Protein AF-A0A4V1SRF8-F1 (afdb_monomer_lite)

Secondary structure (DSSP, 8-state):
-PPPPP---------HHHHHHHHHHHHHHHHHHHHHTTPPPPHHHHHHHHHHHHS-TTHHHHT--GGG----HHHHHHHHHHHHHH-S-HHHHHHHHHHHHHH-

Sequence (104 aa):
MNQLPGKQNHTQQINYKTILWGIVTIGILIRLFHLIINRSLWEDEIYLSTGLVNYDFRQLFTEGMPYQQKAPVGYLLVVKSIISVFGNHEVALRLFSFICGLLS

Foldseek 3Di:
DDDDDDDPPPPPPPPVVVVVVVVLVVVLVVLVVVLVVLDDDDPLLVQLLVCLVPDDLVCCPVVAGGPNRDDDNVLSVVLSVQCVVVNSGSSSNCVVVSVVVSVD

pLDDT: mean 87.37, std 12.39, range [39.72, 96.75]

Structure (mmCIF, N/CA/C/O backbone):
data_AF-A0A4V1SRF8-F1
#
_entry.id   AF-A0A4V1SRF8-F1
#
loop_
_atom_site.group_PDB
_atom_site.id
_atom_site.type_symbol
_atom_site.label_atom_id
_atom_site.label_alt_id
_atom_site.label_comp_id
_atom_site.label_asym_id
_atom_site.label_entity_id
_atom_site.label_seq_id
_atom_site.pdbx_PDB_ins_code
_atom_site.Cartn_x
_atom_site.Cartn_y
_atom_site.Cartn_z
_atom_site.occupancy
_atom_site.B_iso_or_equiv
_atom_site.auth_seq_id
_atom_site.auth_comp_id
_atom_site.auth_asym_id
_atom_site.auth_atom_id
_atom_site.pdbx_PDB_model_num
ATOM 1 N N . MET A 1 1 ? -51.470 6.778 52.733 1.00 43.94 1 MET A N 1
ATOM 2 C CA . MET A 1 1 ? -50.286 5.943 52.432 1.00 43.94 1 MET A CA 1
ATOM 3 C C . MET A 1 1 ? -49.744 6.403 51.088 1.00 43.94 1 MET A C 1
ATOM 5 O O . MET A 1 1 ? -50.340 6.095 50.066 1.00 43.94 1 MET A O 1
ATOM 9 N N . ASN A 1 2 ? -48.713 7.252 51.101 1.00 39.72 2 ASN A N 1
ATOM 10 C CA . ASN A 1 2 ? -48.151 7.847 49.887 1.00 39.72 2 ASN A CA 1
ATOM 11 C C . ASN A 1 2 ? -47.306 6.805 49.148 1.00 39.72 2 ASN A C 1
ATOM 13 O O . ASN A 1 2 ? -46.400 6.219 49.736 1.00 39.72 2 ASN A O 1
ATOM 17 N N . GLN A 1 3 ? -47.617 6.573 47.875 1.00 54.19 3 GLN A N 1
ATOM 18 C CA . GLN A 1 3 ? -46.806 5.736 46.996 1.00 54.19 3 GLN A CA 1
ATOM 19 C C . GLN A 1 3 ? -45.490 6.468 46.695 1.00 54.19 3 GLN A C 1
ATOM 21 O O . GLN A 1 3 ? -45.499 7.638 46.313 1.00 54.19 3 GLN A O 1
ATOM 26 N N . LEU A 1 4 ? -44.358 5.796 46.910 1.00 59.03 4 LEU A N 1
ATOM 27 C CA . LEU A 1 4 ? -43.034 6.329 46.589 1.00 59.03 4 LEU A CA 1
ATOM 28 C C . LEU A 1 4 ? -42.850 6.376 45.060 1.00 59.03 4 LEU A C 1
ATOM 30 O O . LEU A 1 4 ? -43.193 5.400 44.389 1.00 59.03 4 LEU A O 1
ATOM 34 N N . PRO A 1 5 ? -42.294 7.460 44.489 1.00 52.81 5 PRO A N 1
ATOM 35 C CA . PRO A 1 5 ? -42.069 7.553 43.052 1.00 52.81 5 PRO A CA 1
ATOM 36 C C . PRO A 1 5 ? -41.008 6.537 42.611 1.00 52.81 5 PRO A C 1
ATOM 38 O O . PRO A 1 5 ? -39.881 6.524 43.111 1.00 52.81 5 PRO A O 1
ATOM 41 N N . GLY A 1 6 ? -41.384 5.673 41.664 1.00 56.62 6 GLY A N 1
ATOM 42 C CA . GLY A 1 6 ? -40.504 4.679 41.058 1.00 56.62 6 GLY A CA 1
ATOM 43 C C . GLY A 1 6 ? -39.271 5.339 40.442 1.00 56.62 6 GLY A C 1
ATOM 44 O O . GLY A 1 6 ? -39.375 6.209 39.578 1.00 56.62 6 GLY A O 1
ATOM 45 N N . LYS A 1 7 ? -38.092 4.928 40.909 1.00 58.91 7 LYS A N 1
ATOM 46 C CA . LYS A 1 7 ? -36.791 5.409 40.444 1.00 58.91 7 LYS A CA 1
ATOM 47 C C . LYS A 1 7 ? -36.599 4.967 38.988 1.00 58.91 7 LYS A C 1
ATOM 49 O O . LYS A 1 7 ? -36.318 3.802 38.718 1.00 58.91 7 LYS A O 1
ATOM 54 N N . GLN A 1 8 ? -36.806 5.892 38.053 1.00 62.78 8 GLN A N 1
ATOM 55 C CA . GLN A 1 8 ? -36.604 5.688 36.617 1.00 62.78 8 GLN A CA 1
ATOM 56 C C . GLN A 1 8 ? -35.105 5.518 36.348 1.00 62.78 8 GLN A C 1
ATOM 58 O O . GLN A 1 8 ? -34.391 6.494 36.113 1.00 62.78 8 GLN A O 1
ATOM 63 N N . ASN A 1 9 ? -34.606 4.283 36.419 1.00 54.88 9 ASN A N 1
ATOM 64 C CA . ASN A 1 9 ? -33.247 3.962 36.005 1.00 54.88 9 ASN A CA 1
ATOM 65 C C . ASN A 1 9 ? -33.164 4.177 34.490 1.00 54.88 9 ASN A C 1
ATOM 67 O O . ASN A 1 9 ? -33.537 3.307 33.707 1.00 54.88 9 ASN A O 1
ATOM 71 N N . HIS A 1 10 ? -32.705 5.359 34.076 1.00 57.94 10 HIS A N 1
ATOM 72 C CA . HIS A 1 10 ? -32.259 5.598 32.710 1.00 57.94 10 HIS A CA 1
ATOM 73 C C . HIS A 1 10 ? -30.979 4.790 32.511 1.00 57.94 10 HIS A C 1
ATOM 75 O O . HIS A 1 10 ? -29.871 5.314 32.601 1.00 57.94 10 HIS A O 1
ATOM 81 N N . THR A 1 11 ? -31.121 3.483 32.300 1.00 62.19 11 THR A N 1
ATOM 82 C CA . THR A 1 11 ? -30.035 2.654 31.796 1.00 62.19 11 THR A CA 1
ATOM 83 C C . THR A 1 11 ? -29.746 3.180 30.401 1.00 62.19 11 THR A C 1
ATOM 85 O O . THR A 1 11 ? -30.473 2.879 29.457 1.00 62.19 11 THR A O 1
ATOM 88 N N . GLN A 1 12 ? -28.750 4.060 30.286 1.00 67.31 12 GLN A N 1
ATOM 89 C CA . GLN A 1 12 ? -28.304 4.555 28.995 1.00 67.31 12 GLN A CA 1
ATOM 90 C C . GLN A 1 12 ? -27.834 3.353 28.180 1.00 67.31 12 GLN A C 1
ATOM 92 O O . GLN A 1 12 ? -26.790 2.763 28.452 1.00 67.31 12 GLN A O 1
ATOM 97 N N . GLN A 1 13 ? -28.664 2.947 27.223 1.00 70.94 13 GLN A N 1
ATOM 98 C CA . GLN A 1 13 ? -28.369 1.874 26.287 1.00 70.94 13 GLN A CA 1
ATOM 99 C C . GLN A 1 13 ? -27.229 2.368 25.394 1.00 70.94 13 GLN A C 1
ATOM 101 O O . GLN A 1 13 ? -27.447 3.144 24.463 1.00 70.94 13 GLN A O 1
ATOM 106 N N . ILE A 1 14 ? -25.995 1.974 25.708 1.00 74.69 14 ILE A N 1
ATOM 107 C CA . ILE A 1 14 ? -24.836 2.293 24.878 1.00 74.69 14 ILE A CA 1
ATOM 108 C C . ILE A 1 14 ? -25.058 1.653 23.506 1.00 74.69 14 ILE A C 1
ATOM 110 O O . ILE A 1 14 ? -25.120 0.429 23.371 1.00 74.69 14 ILE A O 1
ATOM 114 N N . ASN A 1 15 ? -25.171 2.484 22.469 1.00 88.44 15 ASN A N 1
ATOM 115 C CA . ASN A 1 15 ? -25.295 1.998 21.104 1.00 88.44 15 ASN A CA 1
ATOM 116 C C . ASN A 1 15 ? -23.929 1.492 20.626 1.00 88.44 15 ASN A C 1
ATOM 118 O O . ASN A 1 15 ? -23.119 2.240 20.078 1.00 88.44 15 ASN A O 1
ATOM 122 N N . TYR A 1 16 ? -23.674 0.202 20.841 1.00 92.81 16 TYR A N 1
ATOM 123 C CA . TYR A 1 16 ? -22.432 -0.459 20.444 1.00 92.81 16 TYR A CA 1
ATOM 124 C C . TYR A 1 16 ? -22.125 -0.282 18.949 1.00 92.81 16 TYR A C 1
ATOM 126 O O . TYR A 1 16 ? -20.958 -0.215 18.577 1.00 92.81 16 TYR A O 1
ATOM 134 N N . LYS A 1 17 ? -23.145 -0.117 18.089 1.00 93.50 17 LYS A N 1
ATOM 135 C CA . LYS A 1 17 ? -22.943 0.171 16.660 1.00 93.50 17 LYS A CA 1
ATOM 136 C C . LYS A 1 17 ? -22.238 1.507 16.449 1.00 93.50 17 LYS A C 1
ATOM 138 O O . LYS A 1 17 ? -21.354 1.587 15.604 1.00 93.50 17 LYS A O 1
ATOM 143 N N . THR A 1 18 ? -22.591 2.534 17.223 1.00 93.31 18 THR A N 1
ATOM 144 C CA . THR A 1 18 ? -21.934 3.848 17.163 1.00 93.31 18 THR A CA 1
ATOM 145 C C . THR A 1 18 ? -20.470 3.744 17.575 1.00 93.31 18 THR A C 1
ATOM 147 O O . THR A 1 18 ? -19.609 4.319 16.917 1.00 93.31 18 THR A O 1
ATOM 150 N N . ILE A 1 19 ? -20.172 2.966 18.620 1.00 94.69 19 ILE A N 1
ATOM 151 C CA . ILE A 1 19 ? -18.790 2.735 19.064 1.00 94.69 19 ILE A CA 1
ATOM 152 C C . ILE A 1 19 ? -17.993 1.994 17.984 1.00 94.69 19 ILE A C 1
ATOM 154 O O . ILE A 1 19 ? -16.892 2.420 17.645 1.00 94.69 19 ILE A O 1
ATOM 158 N N . LEU A 1 20 ? -18.558 0.930 17.401 1.00 95.56 20 LEU A N 1
ATOM 159 C CA . LEU A 1 20 ? -17.911 0.165 16.330 1.00 95.56 20 LEU A CA 1
ATOM 160 C C . LEU A 1 20 ? -17.610 1.038 15.107 1.00 95.56 20 LEU A C 1
ATOM 162 O O . LEU A 1 20 ? -16.478 1.048 14.628 1.00 95.56 20 LEU A O 1
ATOM 166 N N . TRP A 1 21 ? -18.583 1.826 14.642 1.00 95.12 21 TRP A N 1
ATOM 167 C CA . TRP A 1 21 ? -18.368 2.777 13.548 1.00 95.12 21 TRP A CA 1
ATOM 168 C C . TRP A 1 21 ? -17.334 3.851 13.894 1.00 95.12 21 TRP A C 1
ATOM 170 O O . TRP A 1 21 ? -16.549 4.237 13.026 1.00 95.12 21 TRP A O 1
ATOM 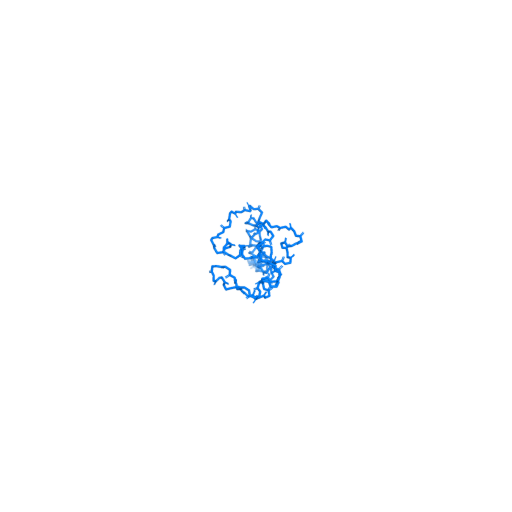180 N N . GLY A 1 22 ? -17.280 4.296 15.152 1.00 95.88 22 GLY A N 1
ATOM 181 C CA . GLY A 1 22 ? -16.240 5.199 15.643 1.00 95.88 22 GLY A CA 1
ATOM 182 C C . GLY A 1 22 ? -14.840 4.599 15.500 1.00 95.88 22 GLY A C 1
ATOM 183 O O . GLY A 1 22 ? -13.960 5.234 14.924 1.00 95.88 22 GLY A O 1
ATOM 184 N N . ILE A 1 23 ? -14.648 3.352 15.942 1.00 95.44 23 ILE A N 1
ATOM 185 C CA . ILE A 1 23 ? -13.363 2.639 15.839 1.00 95.44 23 ILE A CA 1
ATOM 186 C C . ILE A 1 23 ? -12.943 2.468 14.374 1.00 95.44 23 ILE A C 1
ATOM 188 O O . ILE A 1 23 ? -11.802 2.775 14.025 1.00 95.44 23 ILE A O 1
ATOM 192 N N . VAL A 1 24 ? -13.865 2.033 13.508 1.00 95.50 24 VAL A N 1
ATOM 193 C CA . VAL A 1 24 ? -13.603 1.878 12.067 1.00 95.50 24 VAL A CA 1
ATOM 194 C C . VAL A 1 24 ? -13.188 3.214 11.450 1.00 95.50 24 VAL A C 1
ATOM 196 O O . VAL A 1 24 ? -12.164 3.287 10.775 1.00 95.50 24 VAL A O 1
ATOM 199 N N . THR A 1 25 ? -13.924 4.290 11.739 1.00 95.44 25 THR A N 1
ATOM 200 C CA . THR A 1 25 ? -13.627 5.632 11.214 1.00 95.44 25 THR A CA 1
ATOM 201 C C . THR A 1 25 ? -12.240 6.107 11.640 1.00 95.44 25 THR A C 1
ATOM 203 O O . THR A 1 25 ? -11.469 6.578 10.806 1.00 95.44 25 THR A O 1
ATOM 206 N N . ILE A 1 26 ? -11.881 5.935 12.914 1.00 96.75 26 ILE A N 1
ATOM 207 C CA . ILE A 1 26 ? -10.550 6.293 13.423 1.00 96.75 26 ILE A CA 1
ATOM 208 C C . ILE A 1 26 ? -9.461 5.501 12.686 1.00 96.75 26 ILE A C 1
ATOM 210 O O . ILE A 1 26 ? -8.476 6.086 12.238 1.00 96.75 26 ILE A O 1
ATOM 214 N N . GLY A 1 27 ? -9.652 4.192 12.496 1.00 94.75 27 GLY A N 1
ATOM 215 C CA . GLY A 1 27 ? -8.716 3.353 11.743 1.00 94.75 27 GLY A CA 1
ATOM 216 C C . GLY A 1 27 ? -8.520 3.823 10.296 1.00 94.75 27 GLY A C 1
ATOM 217 O O . GLY A 1 27 ? -7.388 3.891 9.814 1.00 94.75 27 GLY A O 1
ATOM 218 N N . ILE A 1 28 ? -9.604 4.212 9.619 1.00 95.38 28 ILE A N 1
ATOM 219 C CA . ILE A 1 28 ? -9.560 4.759 8.255 1.00 95.38 28 ILE A CA 1
ATOM 220 C C . ILE A 1 28 ? -8.780 6.077 8.220 1.00 95.38 28 ILE A C 1
ATOM 222 O O . ILE A 1 28 ? -7.898 6.241 7.376 1.00 95.38 28 ILE A O 1
ATOM 226 N N . LEU A 1 29 ? -9.053 6.994 9.154 1.00 95.50 29 LEU A N 1
ATOM 227 C CA . LEU A 1 29 ? -8.371 8.290 9.232 1.00 95.50 29 LEU A CA 1
ATOM 228 C C . LEU A 1 29 ? -6.866 8.135 9.466 1.00 95.50 29 LEU A C 1
ATOM 230 O O . LEU A 1 29 ? -6.074 8.803 8.805 1.00 95.50 29 LEU A O 1
ATOM 234 N N . ILE A 1 30 ? -6.459 7.216 10.346 1.00 94.38 30 ILE A N 1
ATOM 235 C CA . ILE A 1 30 ? -5.040 6.933 10.594 1.00 94.38 30 ILE A CA 1
ATOM 236 C C . ILE A 1 30 ? -4.361 6.415 9.321 1.00 94.38 30 ILE A C 1
ATOM 238 O O . ILE A 1 30 ? -3.256 6.854 8.995 1.00 94.38 30 ILE A O 1
ATOM 242 N N . ARG A 1 31 ? -4.999 5.506 8.573 1.00 92.75 31 ARG A N 1
ATOM 243 C CA . ARG A 1 31 ? -4.437 4.987 7.314 1.00 92.75 31 ARG A CA 1
ATOM 244 C C . ARG A 1 31 ? -4.337 6.074 6.243 1.00 92.75 31 ARG A C 1
ATOM 246 O O . ARG A 1 31 ? -3.308 6.165 5.579 1.00 92.75 31 ARG A O 1
ATOM 253 N N . LEU A 1 32 ? -5.364 6.917 6.112 1.00 93.44 32 LEU A N 1
ATOM 254 C CA . LEU A 1 32 ? -5.362 8.057 5.189 1.00 93.44 32 LEU A CA 1
ATOM 255 C C . LEU A 1 32 ? -4.238 9.040 5.511 1.00 93.44 32 LEU A C 1
ATOM 257 O O . LEU A 1 32 ? -3.511 9.459 4.616 1.00 93.44 32 LEU A O 1
ATOM 261 N N . PHE A 1 33 ? -4.057 9.367 6.789 1.00 93.44 33 PHE A N 1
ATOM 262 C CA . PHE A 1 33 ? -2.993 10.256 7.243 1.00 93.44 33 PHE A CA 1
ATOM 263 C C . PHE A 1 33 ? -1.605 9.752 6.825 1.00 93.44 33 PHE A C 1
ATOM 265 O O . PHE A 1 33 ? -0.815 10.510 6.264 1.00 93.44 33 PHE A O 1
ATOM 272 N N . HIS A 1 34 ? -1.333 8.457 7.012 1.00 90.19 34 HIS A N 1
ATOM 273 C CA . HIS A 1 34 ? -0.064 7.855 6.593 1.00 90.19 34 HIS A CA 1
ATOM 274 C C . HIS A 1 34 ? 0.123 7.832 5.071 1.00 90.19 34 HIS A C 1
ATOM 276 O O . HIS A 1 34 ? 1.257 7.941 4.607 1.00 90.19 34 HIS A O 1
ATOM 282 N N . LEU A 1 35 ? -0.962 7.701 4.301 1.00 89.81 35 LEU A N 1
ATOM 283 C CA . LEU A 1 35 ? -0.913 7.756 2.841 1.00 89.81 35 LEU A CA 1
ATOM 284 C C . LEU A 1 35 ? -0.573 9.173 2.347 1.00 89.81 35 LEU A C 1
ATOM 286 O O . LEU A 1 35 ? 0.266 9.324 1.465 1.00 89.81 35 LEU A O 1
ATOM 290 N N . ILE A 1 36 ? -1.188 10.203 2.940 1.00 90.25 36 ILE A N 1
ATOM 291 C CA . ILE A 1 36 ? -1.032 11.609 2.523 1.00 90.25 36 ILE A CA 1
ATOM 292 C C . ILE A 1 36 ? 0.336 12.174 2.911 1.00 90.25 36 ILE A C 1
ATOM 294 O O . ILE A 1 36 ? 0.920 12.930 2.141 1.00 90.25 36 ILE A O 1
ATOM 298 N N . ILE A 1 37 ? 0.870 11.801 4.077 1.00 90.88 37 ILE A N 1
ATOM 299 C CA . ILE A 1 37 ? 2.196 12.259 4.520 1.00 90.88 37 ILE A CA 1
ATOM 300 C C . ILE A 1 37 ? 3.312 11.826 3.567 1.00 90.88 37 ILE A C 1
ATOM 302 O O . ILE A 1 37 ? 4.368 12.453 3.565 1.00 90.88 37 ILE A O 1
ATOM 306 N N . ASN A 1 38 ? 3.080 10.789 2.750 1.00 86.75 38 ASN A N 1
ATOM 307 C CA . ASN A 1 38 ? 4.048 10.278 1.784 1.00 86.75 38 ASN A CA 1
ATOM 308 C C . ASN A 1 38 ? 5.426 10.060 2.435 1.00 86.75 38 ASN A C 1
ATOM 310 O O . ASN A 1 38 ? 6.447 10.571 1.979 1.00 86.75 38 ASN A O 1
ATOM 314 N N . ARG A 1 39 ? 5.415 9.354 3.576 1.00 88.06 39 ARG A N 1
ATOM 315 C CA . ARG A 1 39 ? 6.632 8.988 4.309 1.00 88.06 39 ARG A CA 1
ATOM 316 C C . ARG A 1 39 ? 7.549 8.184 3.391 1.00 88.06 39 ARG A C 1
ATOM 318 O O . ARG A 1 39 ? 7.035 7.358 2.643 1.00 88.06 39 ARG A O 1
ATOM 325 N N . SER A 1 40 ? 8.860 8.314 3.563 1.00 91.44 40 SER A N 1
ATOM 326 C CA . SER A 1 40 ? 9.835 7.516 2.818 1.00 91.44 40 SER A CA 1
ATOM 327 C C . SER A 1 40 ? 9.513 6.019 2.849 1.00 91.44 40 SER A C 1
ATOM 329 O O . SER A 1 40 ? 9.047 5.485 3.865 1.00 91.44 40 SER A O 1
ATOM 331 N N . LEU A 1 41 ? 9.771 5.353 1.724 1.00 91.44 41 LEU A N 1
ATOM 332 C CA . LEU A 1 41 ? 9.623 3.906 1.585 1.00 91.44 41 LEU A CA 1
ATOM 333 C C . LEU A 1 41 ? 10.423 3.159 2.657 1.00 91.44 41 LEU A C 1
ATOM 335 O O . LEU A 1 41 ? 11.569 3.495 2.956 1.00 91.44 41 LEU A O 1
ATOM 339 N N . TRP A 1 42 ? 9.793 2.139 3.231 1.00 92.12 42 TRP A N 1
ATOM 340 C CA . TRP A 1 42 ? 10.477 1.172 4.087 1.00 92.12 42 TRP A CA 1
ATOM 341 C C . TRP A 1 42 ? 11.328 0.230 3.228 1.00 92.12 42 TRP A C 1
ATOM 343 O O . TRP A 1 42 ? 11.089 0.112 2.029 1.00 92.12 42 TRP A O 1
ATOM 353 N N . GLU A 1 43 ? 12.332 -0.434 3.803 1.00 92.31 43 GLU A N 1
ATOM 354 C CA . GLU A 1 43 ? 13.273 -1.254 3.018 1.00 92.31 43 GLU A CA 1
ATOM 355 C C . GLU A 1 43 ? 12.581 -2.339 2.176 1.00 92.31 43 GLU A C 1
ATOM 357 O O . GLU A 1 43 ? 12.923 -2.546 1.012 1.00 92.31 43 GLU A O 1
ATOM 362 N N . ASP A 1 44 ? 11.548 -2.978 2.721 1.00 90.06 44 ASP A N 1
ATOM 363 C CA . ASP A 1 44 ? 10.726 -3.960 2.016 1.00 90.06 44 ASP A CA 1
ATOM 364 C C . ASP A 1 44 ? 9.915 -3.338 0.865 1.00 90.06 44 ASP A C 1
ATOM 366 O O . ASP A 1 44 ? 9.818 -3.925 -0.221 1.00 90.06 44 ASP A O 1
ATOM 370 N N . GLU A 1 45 ? 9.383 -2.127 1.064 1.00 93.19 45 GLU A N 1
ATOM 371 C CA . GLU A 1 45 ? 8.727 -1.340 0.017 1.00 93.19 45 GLU A CA 1
ATOM 372 C C . GLU A 1 45 ? 9.729 -0.908 -1.071 1.00 93.19 45 GLU A C 1
ATOM 374 O O . GLU A 1 45 ? 9.387 -0.909 -2.255 1.00 93.19 45 GLU A O 1
ATOM 379 N N . ILE A 1 46 ? 10.977 -0.586 -0.714 1.00 92.88 46 ILE A N 1
ATOM 380 C CA . ILE A 1 46 ? 12.047 -0.239 -1.666 1.00 92.88 46 ILE A CA 1
ATOM 381 C C . ILE A 1 46 ? 12.385 -1.449 -2.540 1.00 92.88 46 ILE A C 1
ATOM 383 O O . ILE A 1 46 ? 12.414 -1.343 -3.769 1.00 92.88 46 ILE A O 1
ATOM 387 N N . TYR A 1 47 ? 12.589 -2.619 -1.938 1.00 92.62 47 TYR A N 1
ATOM 388 C CA . TYR A 1 47 ? 12.904 -3.839 -2.684 1.00 92.62 47 TYR A CA 1
ATOM 389 C C . TYR A 1 47 ? 11.780 -4.232 -3.643 1.00 92.62 47 TYR A C 1
ATOM 391 O O . TYR A 1 47 ? 12.028 -4.559 -4.806 1.00 92.62 47 TYR A O 1
ATOM 399 N N . LEU A 1 48 ? 10.531 -4.125 -3.188 1.00 92.50 48 LEU A N 1
ATOM 400 C CA . LEU A 1 48 ? 9.351 -4.372 -4.010 1.00 92.50 48 LEU A CA 1
ATOM 401 C C . LEU A 1 48 ? 9.203 -3.339 -5.142 1.00 92.50 48 LEU A C 1
ATOM 403 O O . LEU A 1 48 ? 8.969 -3.697 -6.298 1.00 92.50 48 LEU A O 1
ATOM 407 N N . SER A 1 49 ? 9.340 -2.054 -4.825 1.00 93.00 49 SER A N 1
ATOM 408 C CA . SER A 1 49 ? 9.172 -0.970 -5.797 1.00 93.00 49 SER A CA 1
ATOM 409 C C . SER A 1 49 ? 10.265 -0.965 -6.859 1.00 93.00 49 SER A C 1
ATOM 411 O O . SER A 1 49 ? 9.977 -0.642 -8.006 1.00 93.00 49 SER A O 1
ATOM 413 N N . THR A 1 50 ? 11.482 -1.407 -6.530 1.00 92.69 50 THR A N 1
ATOM 414 C CA . THR A 1 50 ? 12.581 -1.517 -7.498 1.00 92.69 50 THR A CA 1
ATOM 415 C C . THR A 1 50 ? 12.203 -2.432 -8.6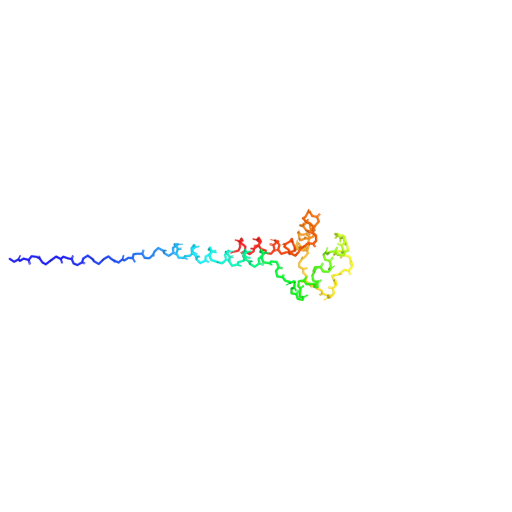63 1.00 92.69 50 THR A C 1
ATOM 417 O O . THR A 1 50 ? 12.406 -2.063 -9.817 1.00 92.69 50 THR A O 1
ATOM 420 N N . GLY A 1 51 ? 11.597 -3.591 -8.389 1.00 92.06 51 GLY A N 1
ATOM 421 C CA . GLY A 1 51 ? 11.098 -4.471 -9.449 1.00 92.06 51 GLY A CA 1
ATOM 422 C C . GLY A 1 51 ? 9.943 -3.835 -10.220 1.00 92.06 51 GLY A C 1
ATOM 423 O O . GLY A 1 51 ? 9.971 -3.763 -11.442 1.00 92.06 51 GLY A O 1
ATOM 424 N N . LEU A 1 52 ? 8.950 -3.297 -9.510 1.00 93.62 52 LEU A N 1
ATOM 425 C CA . LEU A 1 52 ? 7.761 -2.705 -10.129 1.00 93.62 52 LEU A CA 1
ATOM 426 C C . LEU A 1 52 ? 8.073 -1.499 -11.024 1.00 93.62 52 LEU A C 1
ATOM 428 O O . LEU A 1 52 ? 7.451 -1.352 -12.073 1.00 93.62 52 LEU A O 1
ATOM 432 N N . VAL A 1 53 ? 9.017 -0.642 -10.642 1.00 93.62 53 VAL A N 1
ATOM 433 C CA . VAL A 1 53 ? 9.381 0.559 -11.406 1.00 93.62 53 VAL A CA 1
ATOM 434 C C . VAL A 1 53 ? 10.208 0.199 -12.639 1.00 93.62 53 VAL A C 1
ATOM 436 O O . VAL A 1 53 ? 9.937 0.735 -13.712 1.00 93.62 53 VAL A O 1
ATOM 439 N N . ASN A 1 54 ? 11.170 -0.719 -12.509 1.00 91.88 54 ASN A N 1
ATOM 440 C CA . ASN A 1 54 ? 12.130 -1.011 -13.578 1.00 91.88 54 ASN A CA 1
ATOM 441 C C . ASN A 1 54 ? 11.671 -2.099 -14.557 1.00 91.88 54 ASN A C 1
ATOM 443 O O . ASN A 1 54 ? 12.118 -2.096 -15.698 1.00 91.88 54 ASN A O 1
ATOM 447 N N . TYR A 1 55 ? 10.813 -3.031 -14.136 1.00 91.81 55 TYR A N 1
ATOM 448 C CA . TYR A 1 55 ? 10.399 -4.157 -14.978 1.00 91.81 55 TYR A CA 1
ATOM 449 C C . TYR A 1 55 ? 9.094 -3.894 -15.707 1.00 91.81 55 TYR A C 1
ATOM 451 O O . TYR A 1 55 ? 8.139 -3.381 -15.127 1.00 91.81 55 TYR A O 1
ATOM 459 N N . ASP A 1 56 ? 9.010 -4.339 -16.955 1.00 90.50 56 ASP A N 1
ATOM 460 C CA . ASP A 1 56 ? 7.747 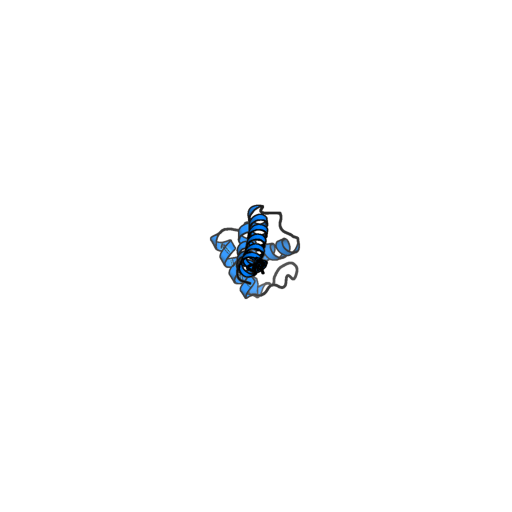-4.442 -17.676 1.00 90.50 56 ASP A CA 1
ATOM 461 C C . ASP A 1 56 ? 6.867 -5.578 -17.143 1.00 90.50 56 ASP A C 1
ATOM 463 O O . ASP A 1 56 ? 7.323 -6.504 -16.466 1.00 90.50 56 ASP A O 1
ATOM 467 N N . PHE A 1 57 ? 5.581 -5.551 -17.512 1.00 91.38 57 PHE A N 1
ATOM 468 C CA . PHE A 1 57 ? 4.612 -6.579 -17.120 1.00 91.38 57 PHE A CA 1
ATOM 469 C C . PHE A 1 57 ? 5.098 -7.997 -17.400 1.00 91.38 57 PHE A C 1
ATOM 471 O O . PHE A 1 57 ? 4.833 -8.873 -16.596 1.00 91.38 57 PHE A O 1
ATOM 478 N N . ARG A 1 58 ? 5.816 -8.239 -18.504 1.00 90.38 58 ARG A N 1
ATOM 479 C CA . ARG A 1 58 ? 6.346 -9.571 -18.831 1.00 90.38 58 ARG A CA 1
ATOM 480 C C . ARG A 1 58 ? 7.533 -9.957 -17.946 1.00 90.38 58 ARG A C 1
ATOM 482 O O . ARG A 1 58 ? 7.599 -11.094 -17.486 1.00 90.38 58 ARG A O 1
ATOM 489 N N . GLN A 1 59 ? 8.432 -9.010 -17.688 1.00 89.31 59 GLN A N 1
ATOM 490 C CA . GLN A 1 59 ? 9.652 -9.227 -16.906 1.00 89.31 59 GLN A CA 1
ATOM 491 C C . GLN A 1 59 ? 9.348 -9.588 -15.450 1.00 89.31 59 GLN A C 1
ATOM 493 O O . GLN A 1 59 ? 10.031 -10.437 -14.882 1.00 89.31 59 GLN A O 1
ATOM 498 N N . LEU A 1 60 ? 8.247 -9.060 -14.899 1.00 87.44 60 LEU A N 1
ATOM 499 C CA . LEU A 1 60 ? 7.715 -9.439 -13.583 1.00 87.44 60 LEU A CA 1
ATOM 500 C C . LEU A 1 60 ? 7.479 -10.954 -13.418 1.00 87.44 60 LEU A C 1
ATOM 502 O O . LEU A 1 60 ? 7.519 -11.449 -12.294 1.00 87.44 60 LEU A O 1
ATOM 506 N N . PHE A 1 61 ? 7.265 -11.694 -14.511 1.00 86.19 61 PHE A N 1
ATOM 507 C CA . PHE A 1 61 ? 7.053 -13.148 -14.489 1.00 86.19 61 PHE A CA 1
ATOM 508 C C . PHE A 1 61 ? 8.279 -13.947 -14.921 1.00 86.19 61 PHE A C 1
ATOM 510 O O . PHE A 1 61 ? 8.422 -15.096 -14.511 1.00 86.19 61 PHE A O 1
ATOM 517 N N . THR A 1 62 ? 9.124 -13.381 -15.785 1.00 86.56 62 THR A N 1
ATOM 518 C CA . THR A 1 62 ? 10.221 -14.125 -16.414 1.00 86.56 62 THR A CA 1
ATOM 519 C C . THR A 1 62 ? 11.559 -13.946 -15.716 1.00 86.56 62 THR A C 1
ATOM 521 O O . THR A 1 62 ? 12.318 -14.904 -15.640 1.00 86.56 62 THR A O 1
ATOM 524 N N . GLU A 1 63 ? 11.867 -12.742 -15.232 1.00 81.44 63 GLU A N 1
ATOM 525 C CA . GLU A 1 63 ? 13.200 -12.420 -14.697 1.00 81.44 63 GLU A CA 1
ATOM 526 C C . GLU A 1 63 ? 13.304 -12.658 -13.182 1.00 81.44 63 GLU A C 1
ATOM 528 O O . GLU A 1 63 ? 14.402 -12.818 -12.654 1.00 81.44 63 GLU A O 1
ATOM 533 N N . GLY A 1 64 ? 12.162 -12.791 -12.495 1.00 79.88 64 GLY A N 1
ATOM 534 C CA . GLY A 1 64 ? 12.100 -12.915 -11.039 1.00 79.88 64 GLY A CA 1
ATOM 535 C C . GLY A 1 64 ? 12.359 -11.576 -10.346 1.00 79.88 64 GLY A C 1
ATOM 536 O O . GLY A 1 64 ? 13.129 -10.749 -10.817 1.00 79.88 64 GLY A O 1
ATOM 537 N N . MET A 1 65 ? 11.685 -11.323 -9.224 1.00 84.94 65 MET A N 1
ATOM 538 C CA . MET A 1 65 ? 11.789 -10.031 -8.540 1.00 84.94 65 MET A CA 1
ATOM 539 C C . MET A 1 65 ? 13.191 -9.794 -7.948 1.00 84.94 65 MET A C 1
ATOM 541 O O . MET A 1 65 ? 13.763 -10.715 -7.346 1.00 84.94 65 MET A O 1
ATOM 545 N N . PRO A 1 66 ? 13.726 -8.559 -8.041 1.00 85.38 66 PRO A N 1
ATOM 546 C CA . PRO A 1 66 ? 14.991 -8.206 -7.409 1.00 85.38 66 PRO A CA 1
ATOM 547 C C . PRO A 1 66 ? 14.906 -8.389 -5.889 1.00 85.38 66 PRO A C 1
ATOM 549 O O . PRO A 1 66 ? 13.824 -8.376 -5.297 1.00 85.38 66 PRO A O 1
ATOM 552 N N . TYR A 1 67 ? 16.062 -8.597 -5.255 1.00 86.19 67 TYR A N 1
ATOM 553 C CA . TYR A 1 67 ? 16.180 -8.860 -3.812 1.00 86.19 67 TYR A CA 1
ATOM 554 C C . TYR A 1 67 ? 15.401 -10.094 -3.326 1.00 86.19 67 TYR A C 1
ATOM 556 O O . TYR A 1 67 ? 15.065 -10.197 -2.151 1.00 86.19 67 TYR A O 1
ATOM 564 N N . GLN A 1 68 ? 15.114 -11.041 -4.231 1.00 84.56 68 GLN A N 1
ATOM 565 C CA . GLN A 1 68 ? 14.348 -12.258 -3.941 1.00 84.56 68 GLN A CA 1
ATOM 566 C C . GLN A 1 68 ? 12.975 -11.971 -3.310 1.00 84.56 68 GLN A C 1
ATOM 568 O O . GLN A 1 68 ? 12.450 -12.795 -2.555 1.00 84.56 68 GLN A O 1
ATOM 573 N N . GLN A 1 69 ? 12.385 -10.811 -3.625 1.00 85.94 69 GLN A N 1
ATOM 574 C CA . GLN A 1 69 ? 11.124 -10.394 -3.028 1.00 85.94 69 GLN A CA 1
ATOM 575 C C . GLN A 1 69 ? 9.984 -11.314 -3.481 1.00 85.94 69 GLN A C 1
ATOM 577 O O . GLN A 1 69 ? 9.753 -11.514 -4.674 1.00 85.94 69 GLN A O 1
ATOM 582 N N . LYS A 1 70 ? 9.248 -11.881 -2.521 1.00 83.56 70 LYS A N 1
ATOM 583 C CA . LYS A 1 70 ? 8.153 -12.826 -2.787 1.00 83.56 70 LYS A CA 1
ATOM 584 C C . LYS A 1 70 ? 6.811 -12.140 -2.578 1.00 83.56 70 LYS A C 1
ATOM 586 O O . LYS A 1 70 ? 6.268 -12.151 -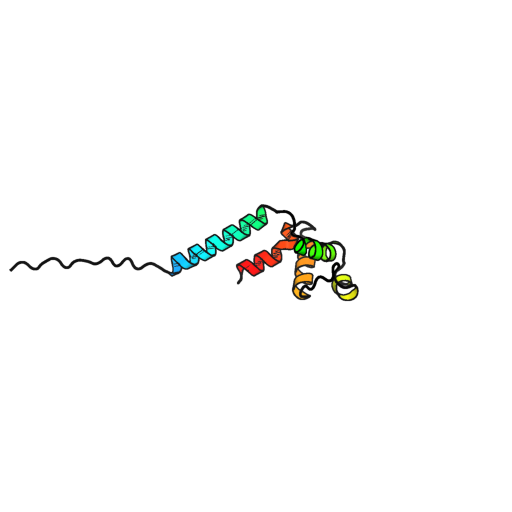1.479 1.00 83.56 70 LYS A O 1
ATOM 591 N N . ALA A 1 71 ? 6.273 -11.559 -3.647 1.00 87.81 71 ALA A N 1
ATOM 592 C CA . ALA A 1 71 ? 4.936 -10.975 -3.656 1.00 87.81 71 ALA A CA 1
ATOM 593 C C . ALA A 1 71 ? 3.964 -11.824 -4.497 1.00 87.81 71 ALA A C 1
ATOM 595 O O . ALA A 1 71 ? 4.374 -12.403 -5.508 1.00 87.81 71 ALA A O 1
ATOM 596 N N . PRO A 1 72 ? 2.672 -11.896 -4.127 1.00 90.56 72 PRO A N 1
ATOM 597 C CA . PRO A 1 72 ? 1.662 -12.540 -4.955 1.00 90.56 72 PRO A CA 1
ATOM 598 C C . PRO A 1 72 ? 1.571 -11.892 -6.339 1.00 90.56 72 PRO A C 1
ATOM 600 O O . PRO A 1 72 ? 1.516 -10.671 -6.474 1.00 90.56 72 PRO A O 1
ATOM 603 N N . VAL A 1 73 ? 1.471 -12.717 -7.377 1.00 90.19 73 VAL A N 1
ATOM 604 C CA . VAL A 1 73 ? 1.420 -12.263 -8.774 1.00 90.19 73 VAL A CA 1
ATOM 605 C C . VAL A 1 73 ? 0.260 -11.296 -9.034 1.00 90.19 73 VAL A C 1
ATOM 607 O O . VAL A 1 73 ? 0.445 -10.266 -9.678 1.00 90.19 73 VAL A O 1
ATOM 610 N N . GLY A 1 74 ? -0.930 -11.592 -8.500 1.00 91.62 74 GLY A N 1
ATOM 611 C CA . GLY A 1 74 ? -2.095 -10.715 -8.652 1.00 91.62 74 GLY A CA 1
ATOM 612 C C . GLY A 1 74 ? -1.869 -9.330 -8.042 1.00 91.62 74 GLY A C 1
ATOM 613 O O . GLY A 1 74 ? -2.253 -8.328 -8.636 1.00 91.62 74 GLY A O 1
ATOM 614 N N . TYR A 1 75 ? -1.171 -9.267 -6.905 1.00 93.50 75 TYR A N 1
ATOM 615 C CA . TYR A 1 75 ? -0.791 -8.002 -6.281 1.00 93.50 75 TYR A CA 1
ATOM 616 C C . TYR A 1 75 ? 0.171 -7.214 -7.181 1.00 93.50 75 TYR A C 1
ATOM 618 O O . TYR A 1 75 ? -0.068 -6.040 -7.456 1.00 93.50 75 TYR A O 1
ATOM 626 N N . LEU A 1 76 ? 1.215 -7.868 -7.702 1.00 94.00 76 LEU A N 1
ATOM 627 C CA . LEU A 1 76 ? 2.195 -7.231 -8.587 1.00 94.00 76 LEU A CA 1
ATOM 628 C C . LEU A 1 76 ? 1.550 -6.642 -9.846 1.00 94.00 76 LEU A C 1
ATOM 630 O O . LEU A 1 76 ? 1.862 -5.513 -10.219 1.00 94.00 76 LEU A O 1
ATOM 634 N N . LEU A 1 77 ? 0.625 -7.376 -10.468 1.00 94.12 77 LEU A N 1
ATOM 635 C CA . LEU A 1 77 ? -0.103 -6.911 -11.647 1.00 94.12 77 LEU A CA 1
ATOM 636 C C . LEU A 1 77 ? -0.901 -5.640 -11.360 1.00 94.12 77 LEU A C 1
ATOM 638 O O . LEU A 1 77 ? -0.771 -4.662 -12.093 1.00 94.12 77 LEU A O 1
ATOM 642 N N . VAL A 1 78 ? -1.692 -5.637 -10.285 1.00 96.00 78 VAL A N 1
ATOM 643 C CA . VAL A 1 78 ? -2.537 -4.486 -9.947 1.00 96.00 78 VAL A CA 1
ATOM 644 C C . VAL A 1 78 ? -1.683 -3.265 -9.614 1.00 96.00 78 VAL A C 1
ATOM 646 O O . VAL A 1 78 ? -1.939 -2.183 -10.141 1.00 96.00 78 VAL A O 1
ATOM 649 N N . VAL A 1 79 ? -0.634 -3.425 -8.802 1.00 95.62 79 VAL A N 1
ATOM 650 C CA . VAL A 1 79 ? 0.251 -2.304 -8.456 1.00 95.62 79 VAL A CA 1
ATOM 651 C C . VAL A 1 79 ? 0.990 -1.788 -9.689 1.00 95.62 79 VAL A C 1
ATOM 653 O O . VAL A 1 79 ? 1.051 -0.574 -9.881 1.00 95.62 79 VAL A O 1
ATOM 656 N N . LYS A 1 80 ? 1.481 -2.671 -10.573 1.00 95.19 80 LYS A N 1
ATOM 657 C CA . LYS A 1 80 ? 2.126 -2.265 -11.831 1.00 95.19 80 LYS A CA 1
ATOM 658 C C . LYS A 1 80 ? 1.166 -1.482 -12.732 1.00 95.19 80 LYS A C 1
ATOM 660 O O . LYS A 1 80 ? 1.560 -0.465 -13.299 1.00 95.19 80 LYS A O 1
ATOM 665 N N . SER A 1 81 ? -0.096 -1.902 -12.829 1.00 95.81 81 SER A N 1
ATOM 666 C CA . SER A 1 81 ? -1.130 -1.155 -13.555 1.00 95.81 81 SER A CA 1
ATOM 667 C C . SER A 1 81 ? -1.390 0.219 -12.941 1.00 95.81 81 SER A C 1
ATOM 669 O O . SER A 1 81 ? -1.476 1.198 -13.676 1.00 95.81 81 SER A O 1
ATOM 671 N N . ILE A 1 82 ? -1.456 0.320 -11.612 1.00 96.44 82 ILE A N 1
ATOM 672 C CA . ILE A 1 82 ? -1.654 1.599 -10.920 1.00 96.44 82 ILE A CA 1
ATOM 673 C C . ILE A 1 82 ? -0.492 2.553 -11.208 1.00 96.44 82 ILE A C 1
ATOM 675 O O . ILE A 1 82 ? -0.728 3.662 -11.681 1.00 96.44 82 ILE A O 1
ATOM 679 N N . ILE A 1 83 ? 0.759 2.139 -11.000 1.00 95.69 83 ILE A N 1
ATOM 680 C CA . ILE A 1 83 ? 1.908 3.030 -11.242 1.00 95.69 83 ILE A CA 1
ATOM 681 C C . ILE A 1 83 ? 2.096 3.354 -12.729 1.00 95.69 83 ILE A C 1
ATOM 683 O O . ILE A 1 83 ? 2.588 4.426 -13.062 1.00 95.69 83 ILE A O 1
ATOM 687 N N . SER A 1 84 ? 1.648 2.484 -13.641 1.00 94.12 84 SER A N 1
ATOM 688 C CA . SER A 1 84 ? 1.657 2.779 -15.077 1.00 94.12 84 SER A CA 1
ATOM 689 C C . SER A 1 84 ? 0.661 3.878 -15.468 1.00 94.12 84 SER A C 1
ATOM 691 O O . SER A 1 84 ? 0.876 4.535 -16.482 1.00 94.12 84 SER A O 1
ATOM 693 N N . VAL A 1 85 ? -0.425 4.063 -14.708 1.00 95.31 85 VAL A N 1
ATOM 694 C CA . VAL A 1 85 ? -1.463 5.077 -14.977 1.00 95.31 85 VAL A CA 1
ATOM 695 C C . VAL A 1 85 ?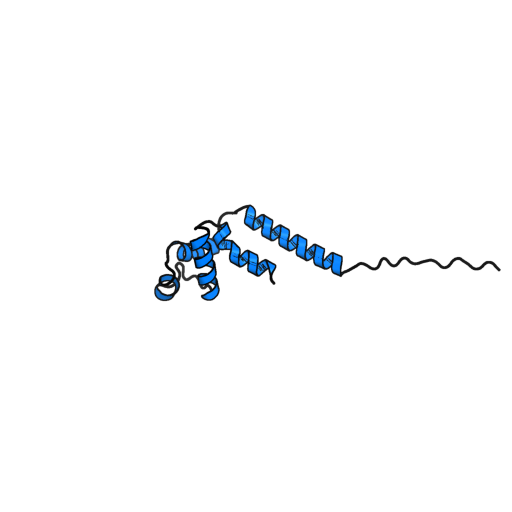 -1.211 6.361 -14.187 1.00 95.31 85 VAL A C 1
ATOM 697 O O . VAL A 1 85 ? -1.335 7.455 -14.729 1.00 95.31 85 VAL A O 1
ATOM 700 N N . PHE A 1 86 ? -0.852 6.238 -12.909 1.00 93.44 86 PHE A N 1
ATOM 701 C CA . PHE A 1 86 ? -0.673 7.366 -11.989 1.00 93.44 86 PHE A CA 1
ATOM 702 C C . PHE A 1 86 ? 0.788 7.842 -11.886 1.00 93.44 86 PHE A C 1
ATOM 704 O O . PHE A 1 86 ? 1.049 8.919 -11.354 1.00 93.44 86 PHE A O 1
ATOM 711 N N . GLY A 1 87 ? 1.746 7.071 -12.402 1.00 92.62 87 GLY A N 1
ATOM 712 C CA . GLY A 1 87 ? 3.179 7.344 -12.321 1.00 92.62 87 GLY A CA 1
ATOM 713 C C . GLY A 1 87 ? 3.878 6.658 -11.142 1.00 92.62 87 GLY A C 1
ATOM 714 O O . GLY A 1 87 ? 3.255 6.128 -10.221 1.00 92.62 87 GLY A O 1
ATOM 715 N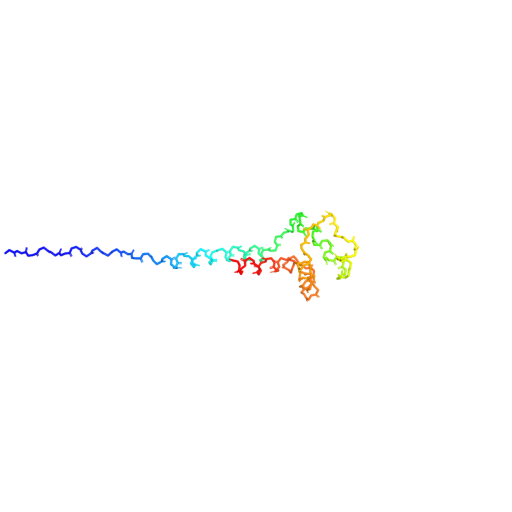 N . ASN A 1 88 ? 5.211 6.703 -11.161 1.00 89.88 88 ASN A N 1
ATOM 716 C CA . ASN A 1 88 ? 6.087 6.004 -10.215 1.00 89.88 88 ASN A CA 1
ATOM 717 C C . ASN A 1 88 ? 6.352 6.833 -8.947 1.00 89.88 88 ASN A C 1
ATOM 719 O O . ASN A 1 88 ? 7.480 7.248 -8.695 1.00 89.88 88 ASN A O 1
ATOM 723 N N . HIS A 1 89 ? 5.313 7.103 -8.162 1.00 91.19 89 HIS A N 1
ATOM 724 C CA . HIS A 1 89 ? 5.435 7.795 -6.878 1.00 91.19 89 HIS A CA 1
ATOM 725 C C . HIS A 1 89 ? 4.908 6.922 -5.731 1.00 91.19 89 HIS A C 1
ATOM 727 O O . HIS A 1 89 ? 4.146 5.977 -5.941 1.00 91.19 89 HIS A O 1
ATOM 733 N N . GLU A 1 90 ? 5.323 7.214 -4.500 1.00 92.56 90 GLU A N 1
ATOM 734 C CA . GLU A 1 90 ? 5.113 6.284 -3.384 1.00 92.56 90 GLU A CA 1
ATOM 735 C C . GLU A 1 90 ? 3.639 6.126 -2.984 1.00 92.56 90 GLU A C 1
ATOM 737 O O . GLU A 1 90 ? 3.225 5.046 -2.564 1.00 92.56 90 GLU A O 1
ATOM 742 N N . VAL A 1 91 ? 2.819 7.168 -3.165 1.00 92.94 91 VAL A N 1
ATOM 743 C CA . VAL A 1 91 ? 1.363 7.072 -2.961 1.00 92.94 91 VAL A CA 1
ATOM 744 C C . VAL A 1 91 ? 0.748 6.036 -3.905 1.00 92.94 91 VAL A C 1
ATOM 746 O O . VAL A 1 91 ? -0.018 5.187 -3.452 1.00 92.94 91 VAL A O 1
ATOM 749 N N . ALA A 1 92 ? 1.115 6.042 -5.192 1.00 93.94 92 ALA A N 1
ATOM 750 C CA . ALA A 1 92 ? 0.619 5.072 -6.168 1.00 93.94 92 ALA A CA 1
ATOM 751 C C . ALA A 1 92 ? 1.027 3.633 -5.812 1.00 93.94 92 ALA A C 1
ATOM 753 O O . ALA A 1 92 ? 0.204 2.723 -5.900 1.00 93.94 92 ALA A O 1
ATOM 754 N N . LEU A 1 93 ? 2.258 3.430 -5.328 1.00 93.25 93 LEU A N 1
ATOM 755 C CA . LEU A 1 93 ? 2.740 2.121 -4.867 1.00 93.25 93 LEU A CA 1
ATOM 756 C C . LEU A 1 93 ? 1.936 1.574 -3.674 1.00 93.25 93 LEU A C 1
ATOM 758 O O . LEU A 1 93 ? 1.748 0.364 -3.562 1.00 93.25 93 LEU A O 1
ATOM 762 N N . ARG A 1 94 ? 1.436 2.453 -2.797 1.00 94.44 94 ARG A N 1
ATOM 763 C CA . ARG A 1 94 ? 0.678 2.082 -1.587 1.00 94.44 94 ARG A CA 1
ATOM 764 C C . ARG A 1 94 ? -0.836 2.059 -1.786 1.00 94.44 94 ARG A C 1
ATOM 766 O O . ARG A 1 94 ? -1.548 1.531 -0.931 1.00 94.44 94 ARG A O 1
ATOM 773 N N . LEU A 1 95 ? -1.338 2.607 -2.894 1.00 93.56 95 LEU A N 1
ATOM 774 C CA . LEU A 1 95 ? -2.769 2.806 -3.129 1.00 93.56 95 LEU A CA 1
ATOM 775 C C . LEU A 1 95 ? -3.559 1.495 -3.061 1.00 93.56 95 LEU A C 1
ATOM 777 O O . LEU A 1 95 ? -4.607 1.441 -2.422 1.00 93.56 95 LEU A O 1
ATOM 781 N N . PHE A 1 96 ? -3.042 0.426 -3.670 1.00 95.50 96 PHE A N 1
ATOM 782 C CA . PHE A 1 96 ? -3.719 -0.870 -3.644 1.00 95.50 96 PHE A CA 1
ATOM 783 C C . PHE A 1 96 ? -3.809 -1.440 -2.223 1.00 95.50 96 PHE A C 1
ATOM 785 O O . PHE A 1 96 ? -4.897 -1.794 -1.772 1.00 95.50 96 PHE A O 1
ATOM 792 N N . SER A 1 97 ? -2.695 -1.438 -1.483 1.00 93.81 97 SER A N 1
ATOM 793 C CA . SER A 1 97 ? -2.652 -1.872 -0.080 1.00 93.81 97 SER A CA 1
ATOM 794 C C . SER A 1 97 ? -3.592 -1.053 0.807 1.00 93.81 97 SER A C 1
ATOM 796 O O . SER A 1 97 ? -4.250 -1.607 1.688 1.00 93.81 97 SER A O 1
ATOM 798 N N . PHE A 1 98 ? -3.710 0.253 0.551 1.00 94.06 98 PHE A N 1
ATOM 799 C CA . PHE A 1 98 ? -4.653 1.124 1.248 1.00 94.06 98 PHE A CA 1
ATOM 800 C C . PHE A 1 98 ? -6.115 0.730 0.978 1.00 94.06 98 PHE A C 1
ATOM 802 O O . PHE A 1 98 ? -6.888 0.587 1.926 1.00 94.06 98 PHE A O 1
ATOM 809 N N . ILE A 1 99 ? -6.486 0.498 -0.287 1.00 94.88 99 ILE A N 1
ATOM 810 C CA . ILE A 1 99 ? -7.847 0.086 -0.669 1.00 94.88 99 ILE A CA 1
ATOM 811 C C . ILE A 1 99 ? -8.193 -1.275 -0.054 1.00 94.88 99 ILE A C 1
ATOM 813 O O . ILE A 1 99 ? -9.257 -1.421 0.543 1.00 94.88 99 ILE A O 1
ATOM 817 N N . CYS A 1 100 ? -7.291 -2.258 -0.130 1.00 94.50 100 CYS A N 1
ATOM 818 C CA . CYS A 1 100 ? -7.495 -3.559 0.512 1.00 94.50 100 CYS A CA 1
ATOM 819 C C . CYS A 1 100 ? -7.693 -3.424 2.028 1.00 94.50 100 CYS A C 1
ATOM 821 O O . CYS A 1 100 ? -8.577 -4.064 2.591 1.00 94.50 100 CYS A O 1
ATOM 823 N N . GLY A 1 101 ? -6.922 -2.552 2.684 1.00 92.56 101 GLY A N 1
ATOM 824 C CA . GLY A 1 101 ? -7.065 -2.281 4.114 1.00 92.56 101 GLY A CA 1
ATOM 825 C C . GLY A 1 101 ? -8.365 -1.566 4.503 1.00 92.56 101 GLY A C 1
ATOM 826 O O . GLY A 1 101 ? -8.749 -1.625 5.669 1.00 92.56 101 GLY A O 1
ATOM 827 N N . LEU A 1 102 ? -9.036 -0.888 3.566 1.00 93.12 102 LEU A N 1
ATOM 828 C CA . LEU A 1 102 ? -10.348 -0.268 3.780 1.00 93.12 102 LEU A CA 1
ATOM 829 C C . LEU A 1 102 ? -11.505 -1.271 3.627 1.00 93.12 102 LEU A C 1
ATOM 831 O O . LEU A 1 102 ? -12.552 -1.080 4.237 1.00 93.12 102 LEU A O 1
ATOM 835 N N . LEU A 1 103 ? -11.319 -2.310 2.807 1.00 93.12 103 LEU A N 1
ATOM 836 C CA . LEU A 1 103 ? -12.345 -3.311 2.490 1.00 93.12 103 LEU A CA 1
ATOM 837 C C . LEU A 1 103 ? -12.379 -4.512 3.452 1.00 93.12 103 LEU A C 1
ATOM 839 O O . LEU A 1 103 ? -13.350 -5.266 3.417 1.00 93.12 103 LEU A O 1
ATOM 843 N N . SER A 1 104 ? -11.329 -4.712 4.256 1.00 85.94 104 SER A N 1
ATOM 844 C CA . SER A 1 104 ? -11.223 -5.793 5.250 1.00 85.94 104 SER A CA 1
ATOM 845 C C . SER A 1 104 ? -11.933 -5.470 6.556 1.00 85.94 104 SER A C 1
ATOM 847 O O . SER A 1 104 ? -12.439 -6.446 7.150 1.00 85.94 104 SER A O 1
#

Radius of gyration: 24.24 Å; chains: 1; bounding box: 66×26×71 Å